Protein AF-A0A970QN86-F1 (afdb_monomer_lite)

Radius of gyration: 14.78 Å; chains: 1; bounding bo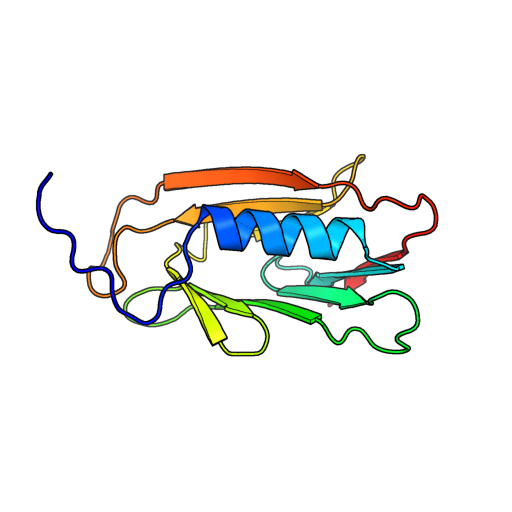x: 35×28×45 Å

Sequence (125 aa):
FDSQIESSNRTNLNDTIFYLTREIQSAEGVIISSNGKKMKIKQRGSEDYSLSYTITENYPVDYLAFKDKRLIDIDCDGSGFSFSSKGIVVTLQIVKNNIQLNQSPQEISFEVAPRSDSVVLEIYD

Structure (mmCIF, N/CA/C/O backbone):
data_AF-A0A970QN86-F1
#
_entry.id   AF-A0A970QN86-F1
#
loop_
_atom_site.group_PDB
_atom_site.id
_atom_site.type_symbol
_atom_site.label_atom_id
_atom_site.label_alt_id
_atom_site.label_comp_id
_atom_site.label_asym_id
_atom_site.label_entity_id
_atom_site.label_seq_id
_atom_site.pdbx_PDB_ins_code
_atom_site.Cartn_x
_atom_site.Cartn_y
_atom_site.Cartn_z
_atom_site.occupancy
_atom_site.B_iso_or_equiv
_atom_site.auth_seq_id
_atom_site.auth_comp_id
_atom_site.auth_asym_id
_atom_site.auth_atom_id
_atom_site.pdbx_PDB_model_num
ATOM 1 N N . PHE A 1 1 ? -3.312 18.001 25.506 1.00 36.78 1 PHE A N 1
ATOM 2 C CA . PHE A 1 1 ? -2.300 16.934 25.567 1.00 36.78 1 PHE A CA 1
ATOM 3 C C . PHE A 1 1 ? -2.812 15.887 26.537 1.00 36.78 1 PHE A C 1
ATOM 5 O O . PHE A 1 1 ? -2.457 15.938 27.701 1.00 36.78 1 PHE A O 1
ATOM 12 N N . ASP A 1 2 ? -3.695 15.001 26.073 1.00 30.55 2 ASP A N 1
ATOM 13 C CA . ASP A 1 2 ? -4.135 13.846 26.858 1.00 30.55 2 ASP A CA 1
ATOM 14 C C . ASP A 1 2 ? -3.680 12.581 26.139 1.00 30.55 2 ASP A C 1
ATOM 16 O O . ASP A 1 2 ? -4.268 12.151 25.146 1.00 30.55 2 ASP A O 1
ATOM 20 N N . SER A 1 3 ? -2.556 12.065 26.635 1.00 31.20 3 SER A N 1
ATOM 21 C CA . SER A 1 3 ? -2.399 10.665 27.023 1.00 31.20 3 SER A CA 1
ATOM 22 C C . SER A 1 3 ? -3.028 9.650 26.070 1.00 31.20 3 SER A C 1
ATOM 24 O O . SER A 1 3 ? -3.938 8.909 26.438 1.00 31.20 3 SER A O 1
ATOM 26 N N . GLN A 1 4 ? -2.535 9.598 24.835 1.00 37.72 4 GLN A N 1
ATOM 27 C CA . GLN A 1 4 ? -2.751 8.440 23.978 1.00 37.72 4 GLN A CA 1
ATOM 28 C C . GLN A 1 4 ? -1.555 7.520 24.148 1.00 37.72 4 GLN A C 1
ATOM 30 O O . GLN A 1 4 ? -0.426 7.877 23.830 1.00 37.72 4 GLN A O 1
ATOM 35 N N . ILE A 1 5 ? -1.835 6.353 24.718 1.00 41.31 5 ILE A N 1
ATOM 36 C CA . ILE A 1 5 ? -0.971 5.183 24.703 1.00 41.31 5 ILE A CA 1
ATOM 37 C C . ILE A 1 5 ? -0.631 4.928 23.229 1.00 41.31 5 ILE A C 1
ATOM 39 O O . ILE A 1 5 ? -1.434 4.350 22.499 1.00 41.31 5 ILE A O 1
ATOM 43 N N . GLU A 1 6 ? 0.519 5.422 22.769 1.00 42.12 6 GLU A N 1
ATOM 44 C CA . GLU A 1 6 ? 1.095 4.999 21.500 1.00 42.12 6 GLU A CA 1
ATOM 45 C C . GLU A 1 6 ? 1.413 3.516 21.667 1.00 42.12 6 GLU A C 1
ATOM 47 O O . GLU A 1 6 ? 2.337 3.133 22.385 1.00 42.12 6 GLU A O 1
ATOM 52 N N . SER A 1 7 ? 0.580 2.656 21.078 1.00 46.47 7 SER A N 1
ATOM 53 C CA . SER A 1 7 ? 0.881 1.234 21.000 1.00 46.47 7 SER A CA 1
ATOM 54 C C . SER A 1 7 ? 2.255 1.099 20.345 1.00 46.47 7 SER A C 1
ATOM 56 O O . SER A 1 7 ? 2.441 1.524 19.204 1.00 46.47 7 SER A O 1
ATOM 58 N N . SER A 1 8 ? 3.208 0.511 21.057 1.00 53.31 8 SER A N 1
ATOM 59 C CA . SER A 1 8 ? 4.641 0.466 20.739 1.00 53.31 8 SER A CA 1
ATOM 60 C C . SER A 1 8 ? 5.027 -0.281 19.448 1.00 53.31 8 SER A C 1
ATOM 62 O O . SER A 1 8 ? 6.209 -0.482 19.192 1.00 53.31 8 SER A O 1
ATOM 64 N N . ASN A 1 9 ? 4.055 -0.662 18.614 1.00 57.62 9 ASN A N 1
ATOM 65 C CA . ASN A 1 9 ? 4.240 -1.384 17.351 1.00 57.62 9 ASN A CA 1
ATOM 66 C C . ASN A 1 9 ? 3.746 -0.595 16.124 1.00 57.62 9 ASN A C 1
ATOM 68 O O . ASN A 1 9 ? 3.512 -1.188 15.073 1.00 57.62 9 ASN A O 1
ATOM 72 N N . ARG A 1 10 ? 3.543 0.720 16.259 1.00 67.31 10 ARG A N 1
ATOM 73 C CA . ARG A 1 10 ? 3.019 1.586 15.199 1.00 67.31 10 ARG A CA 1
ATOM 74 C C . ARG A 1 10 ? 4.116 2.517 14.691 1.00 67.31 10 ARG A C 1
ATOM 76 O O . ARG A 1 10 ? 4.759 3.207 15.479 1.00 67.31 10 ARG A O 1
ATOM 83 N N . THR A 1 11 ? 4.337 2.551 13.381 1.00 73.88 11 THR A N 1
ATOM 84 C CA . THR A 1 11 ? 5.178 3.584 12.769 1.00 73.88 11 THR A CA 1
ATOM 85 C C . THR A 1 11 ? 4.436 4.911 12.751 1.00 73.88 11 THR A C 1
ATOM 87 O O . THR A 1 11 ? 3.208 4.964 12.633 1.00 73.88 11 THR A O 1
ATOM 90 N N . ASN A 1 12 ? 5.183 6.010 12.844 1.00 85.62 12 ASN A N 1
ATOM 91 C CA . ASN A 1 12 ? 4.606 7.332 12.670 1.00 85.62 12 ASN A CA 1
ATOM 92 C C . ASN A 1 12 ? 3.970 7.434 11.270 1.00 85.62 12 ASN A C 1
ATOM 94 O O . ASN A 1 12 ? 4.499 6.912 10.282 1.00 85.62 12 ASN A O 1
ATOM 98 N N . LEU A 1 13 ? 2.823 8.104 11.180 1.00 87.25 13 LEU A N 1
ATOM 99 C CA . LEU A 1 13 ? 2.133 8.340 9.916 1.00 87.25 13 LEU A CA 1
ATOM 100 C C . LEU A 1 13 ? 3.032 9.060 8.900 1.00 87.25 13 LEU A C 1
ATOM 102 O O . LEU A 1 13 ? 3.110 8.640 7.749 1.00 87.25 13 LEU A O 1
ATOM 106 N N . ASN A 1 14 ? 3.739 10.108 9.324 1.00 88.94 14 ASN A N 1
ATOM 107 C CA . ASN A 1 14 ? 4.604 10.886 8.438 1.00 88.94 14 ASN A CA 1
ATOM 108 C C . ASN A 1 14 ? 5.747 10.031 7.885 1.00 88.94 14 ASN A C 1
ATOM 110 O O . ASN A 1 14 ? 6.047 10.112 6.697 1.00 88.94 14 ASN A O 1
ATOM 114 N N . ASP A 1 15 ? 6.324 9.161 8.715 1.00 88.50 15 ASP A N 1
ATOM 115 C CA . ASP A 1 15 ? 7.353 8.216 8.277 1.00 88.50 15 ASP A CA 1
ATOM 116 C C . ASP A 1 15 ? 6.777 7.209 7.280 1.00 88.50 15 ASP A C 1
ATOM 118 O O . ASP A 1 15 ? 7.390 6.920 6.255 1.00 88.50 15 ASP A O 1
ATOM 122 N N . THR A 1 16 ? 5.568 6.710 7.541 1.00 90.50 16 THR A N 1
ATOM 123 C CA . THR A 1 16 ? 4.870 5.771 6.652 1.00 90.50 16 THR A CA 1
ATOM 124 C C . THR A 1 16 ? 4.632 6.394 5.274 1.00 90.50 16 THR A C 1
ATOM 126 O O . THR A 1 16 ? 4.973 5.786 4.258 1.00 90.50 16 THR A O 1
ATOM 129 N N . ILE A 1 17 ? 4.127 7.633 5.229 1.00 93.56 17 ILE A N 1
ATOM 130 C CA . ILE A 1 17 ? 3.934 8.400 3.988 1.00 93.56 17 ILE A CA 1
ATOM 131 C C . ILE A 1 17 ? 5.278 8.649 3.297 1.00 93.56 17 ILE A C 1
ATOM 133 O O . ILE A 1 17 ? 5.388 8.456 2.085 1.00 93.56 17 ILE A O 1
ATOM 137 N N . PHE A 1 18 ? 6.308 9.046 4.049 1.00 92.19 18 PHE A N 1
ATOM 138 C CA . PHE A 1 18 ? 7.644 9.298 3.513 1.00 92.19 18 PHE A CA 1
ATOM 139 C C . PHE A 1 18 ? 8.235 8.051 2.847 1.00 92.19 18 PHE A C 1
ATOM 141 O O . PHE A 1 18 ? 8.709 8.134 1.712 1.00 92.19 18 PHE A O 1
ATOM 148 N N . TYR A 1 19 ? 8.180 6.892 3.509 1.00 91.88 19 TYR A N 1
ATOM 149 C CA . TYR A 1 19 ? 8.713 5.645 2.960 1.00 91.88 19 TYR A CA 1
ATOM 150 C C . TYR A 1 19 ? 7.929 5.174 1.736 1.00 91.88 19 TYR A C 1
ATOM 152 O O . TYR A 1 19 ? 8.561 4.905 0.714 1.00 91.88 19 TYR A O 1
ATOM 160 N N . LEU A 1 20 ? 6.590 5.178 1.788 1.00 93.88 20 LEU A N 1
ATOM 161 C CA . LEU A 1 20 ? 5.742 4.874 0.627 1.00 93.88 20 LEU A CA 1
ATOM 162 C C . LEU A 1 20 ? 6.094 5.771 -0.562 1.00 93.88 20 LEU A C 1
ATOM 164 O O . LEU A 1 20 ? 6.368 5.287 -1.658 1.00 93.88 20 LEU A O 1
ATOM 168 N N . THR A 1 21 ? 6.162 7.082 -0.325 1.00 94.75 21 THR A N 1
ATOM 169 C CA . THR A 1 21 ? 6.496 8.068 -1.357 1.00 94.75 21 THR A CA 1
ATOM 170 C C . THR A 1 21 ? 7.871 7.794 -1.956 1.00 94.75 21 THR A C 1
ATOM 172 O O . THR A 1 21 ? 8.019 7.741 -3.175 1.00 94.75 21 THR A O 1
ATOM 175 N N . ARG A 1 22 ? 8.888 7.587 -1.112 1.00 93.88 22 ARG A N 1
ATOM 176 C CA . ARG A 1 22 ? 10.267 7.330 -1.544 1.00 93.88 22 ARG A CA 1
ATOM 177 C C . ARG A 1 22 ? 10.375 6.054 -2.376 1.00 93.88 22 ARG A C 1
ATOM 179 O O . ARG A 1 22 ? 11.103 6.040 -3.370 1.00 93.88 22 ARG A O 1
ATOM 186 N N . GLU A 1 23 ? 9.699 4.991 -1.957 1.00 93.88 23 GLU A N 1
ATOM 187 C CA . GLU A 1 23 ? 9.743 3.688 -2.619 1.00 93.88 23 GLU A CA 1
ATOM 188 C C . GLU A 1 23 ? 9.033 3.720 -3.968 1.00 93.88 23 GLU A C 1
ATOM 190 O O . GLU A 1 23 ? 9.630 3.298 -4.956 1.00 93.88 23 GLU A O 1
ATOM 195 N N . ILE A 1 24 ? 7.842 4.322 -4.046 1.00 93.62 24 ILE A N 1
ATOM 196 C CA . ILE A 1 24 ? 7.130 4.530 -5.316 1.00 93.62 24 ILE A CA 1
ATOM 197 C C . ILE A 1 24 ? 7.961 5.400 -6.267 1.00 93.62 24 ILE A C 1
ATOM 199 O O . ILE A 1 24 ? 8.151 5.054 -7.430 1.00 93.62 24 ILE A O 1
ATOM 203 N N . GLN A 1 25 ? 8.522 6.507 -5.775 1.00 93.56 25 GLN A N 1
ATOM 204 C CA . GLN A 1 25 ? 9.355 7.397 -6.588 1.00 93.56 25 GLN A CA 1
ATOM 205 C C . GLN A 1 25 ? 10.603 6.711 -7.153 1.00 93.56 25 GLN A C 1
ATOM 207 O O . GLN A 1 25 ? 11.095 7.116 -8.205 1.00 93.56 25 GLN A O 1
ATOM 212 N N . SER A 1 26 ? 11.128 5.705 -6.453 1.00 90.81 26 SER A N 1
ATOM 213 C CA . SER A 1 26 ? 12.344 4.976 -6.832 1.00 90.81 26 SER A CA 1
ATOM 214 C C . SER A 1 26 ? 12.054 3.647 -7.538 1.00 90.81 26 SER A C 1
ATOM 216 O O . SER A 1 26 ? 12.989 2.883 -7.792 1.00 90.81 26 SER A O 1
ATOM 218 N N . ALA A 1 27 ? 10.782 3.351 -7.811 1.00 91.56 27 ALA A N 1
ATOM 219 C CA . ALA A 1 27 ? 10.355 2.108 -8.428 1.00 91.56 27 ALA A CA 1
ATOM 220 C C . ALA A 1 27 ? 10.832 2.004 -9.883 1.00 91.56 27 ALA A C 1
ATOM 222 O O . ALA A 1 27 ? 10.900 3.001 -10.598 1.00 91.56 27 ALA A O 1
ATOM 223 N N . GLU A 1 28 ? 11.119 0.781 -10.321 1.00 92.06 28 GLU A N 1
ATOM 224 C CA . GLU A 1 28 ? 11.188 0.404 -11.743 1.00 92.06 28 GLU A CA 1
ATOM 225 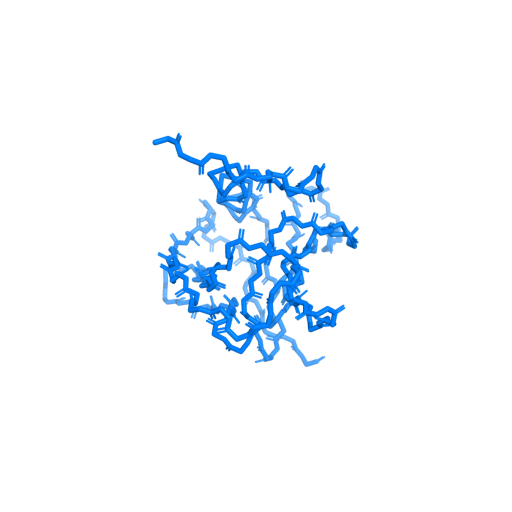C C . GLU A 1 28 ? 9.904 -0.282 -12.214 1.00 92.06 28 GLU A C 1
ATOM 227 O O . GLU A 1 28 ? 9.588 -0.271 -13.401 1.00 92.06 28 GLU A O 1
ATOM 232 N N . GLY A 1 29 ? 9.134 -0.838 -11.281 1.00 92.94 29 GLY A N 1
ATOM 233 C CA . GLY A 1 29 ? 7.812 -1.383 -11.544 1.00 92.94 29 GLY A CA 1
ATOM 234 C C . GLY A 1 29 ? 6.951 -1.354 -10.291 1.00 92.94 29 GLY A C 1
ATOM 235 O O . GLY A 1 29 ? 7.461 -1.513 -9.176 1.00 92.94 29 GLY A O 1
ATOM 236 N N . VAL A 1 30 ? 5.649 -1.168 -10.465 1.00 94.62 30 VAL A N 1
ATOM 237 C CA . VAL A 1 30 ? 4.653 -1.259 -9.398 1.00 94.62 30 VAL A CA 1
ATOM 238 C C . VAL A 1 30 ? 3.489 -2.109 -9.874 1.00 94.62 30 VAL A C 1
ATOM 240 O O . VAL A 1 30 ? 2.925 -1.882 -10.940 1.00 94.62 30 VAL A O 1
ATOM 243 N N . ILE A 1 31 ? 3.118 -3.070 -9.039 1.00 95.62 31 ILE A N 1
ATOM 244 C CA . ILE A 1 31 ? 1.979 -3.943 -9.267 1.00 95.62 31 ILE A CA 1
ATOM 245 C C . ILE A 1 31 ? 0.974 -3.734 -8.135 1.00 95.62 31 ILE A C 1
ATOM 247 O O . ILE A 1 31 ? 1.348 -3.812 -6.962 1.00 95.62 31 ILE A O 1
ATOM 251 N N . ILE A 1 32 ? -0.298 -3.521 -8.468 1.00 97.00 32 ILE A N 1
ATOM 252 C CA . ILE A 1 32 ? -1.399 -3.420 -7.498 1.00 97.00 32 ILE A CA 1
ATOM 253 C C . ILE A 1 32 ? -2.375 -4.578 -7.733 1.00 97.00 32 ILE A C 1
ATOM 255 O O . ILE A 1 32 ? -2.696 -4.902 -8.873 1.00 97.00 32 ILE A O 1
ATOM 259 N N . SER A 1 33 ? -2.825 -5.244 -6.669 1.00 97.06 33 SER A N 1
ATOM 260 C CA . SER A 1 33 ? -3.848 -6.291 -6.784 1.00 97.06 33 SER A CA 1
ATOM 261 C C . SER A 1 33 ? -5.173 -5.703 -7.256 1.00 97.06 33 SER A C 1
ATOM 263 O O . SER A 1 33 ? -5.496 -4.563 -6.932 1.00 97.06 33 SER A O 1
ATOM 265 N N . SER A 1 34 ? -5.978 -6.483 -7.970 1.00 95.25 34 SER A N 1
ATOM 266 C CA . SER A 1 34 ? -7.281 -6.043 -8.496 1.00 95.25 34 SER A CA 1
ATOM 267 C C . SER A 1 34 ? -8.223 -5.451 -7.435 1.00 95.25 34 SER A C 1
ATOM 269 O O . SER A 1 34 ? -8.947 -4.497 -7.710 1.00 95.25 34 SER A O 1
ATOM 271 N N . ASN A 1 35 ? -8.170 -5.947 -6.195 1.00 95.19 35 ASN A N 1
ATOM 272 C CA . ASN A 1 35 ? -8.936 -5.415 -5.061 1.00 95.19 35 ASN A CA 1
ATOM 273 C C . ASN A 1 35 ? -8.318 -4.168 -4.389 1.00 95.19 35 ASN A C 1
ATOM 275 O O . ASN A 1 35 ? -8.849 -3.682 -3.391 1.00 95.19 35 ASN A O 1
ATOM 279 N N . GLY A 1 36 ? -7.169 -3.687 -4.867 1.00 96.81 36 GLY A N 1
ATOM 280 C CA . GLY A 1 36 ? -6.462 -2.526 -4.327 1.00 96.81 36 GLY A CA 1
ATOM 281 C C . GLY A 1 36 ? -5.852 -2.726 -2.937 1.00 96.81 36 GLY A C 1
ATOM 282 O O . GLY A 1 36 ? -5.365 -1.763 -2.351 1.00 96.81 36 GLY A O 1
ATOM 283 N N . LYS A 1 37 ? -5.861 -3.941 -2.371 1.00 97.38 37 LYS A N 1
ATOM 284 C CA . LYS A 1 37 ? -5.385 -4.196 -0.997 1.00 97.38 37 LYS A CA 1
ATOM 285 C C . LYS A 1 37 ? -3.907 -4.551 -0.911 1.00 97.38 37 LYS A C 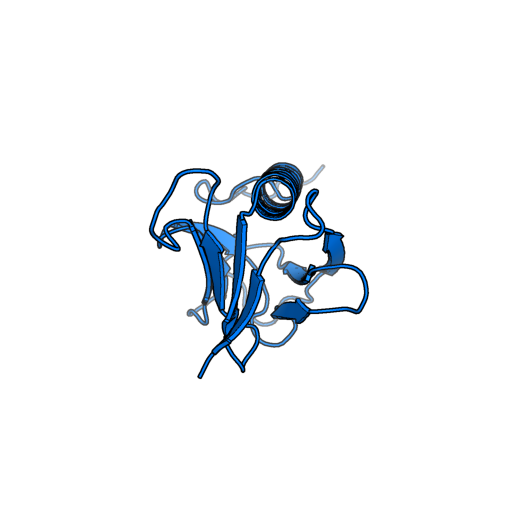1
ATOM 287 O O . LYS A 1 37 ? -3.337 -4.522 0.175 1.00 97.38 37 LYS A O 1
ATOM 292 N N . LYS A 1 38 ? -3.248 -4.867 -2.024 1.00 97.38 38 LYS A N 1
ATOM 293 C CA . LYS A 1 38 ? -1.827 -5.219 -2.041 1.00 97.38 38 LYS A CA 1
ATOM 294 C C . LYS A 1 38 ? -1.096 -4.463 -3.133 1.00 97.38 38 LYS A C 1
ATOM 296 O O . LYS A 1 38 ? -1.497 -4.499 -4.288 1.00 97.38 38 LYS A O 1
ATOM 301 N N . MET A 1 39 ? 0.020 -3.848 -2.770 1.00 97.06 39 MET A N 1
ATOM 302 C CA . MET A 1 39 ? 0.930 -3.191 -3.699 1.00 97.06 39 MET A CA 1
ATOM 303 C C . MET A 1 39 ? 2.315 -3.810 -3.561 1.00 97.06 39 MET A C 1
ATOM 305 O O . MET A 1 39 ? 2.854 -3.910 -2.457 1.00 97.06 39 MET A O 1
ATOM 309 N N . LYS A 1 40 ? 2.910 -4.212 -4.681 1.00 96.50 40 LYS A N 1
ATOM 310 C CA . LYS A 1 40 ? 4.297 -4.662 -4.738 1.00 96.50 40 LYS A CA 1
ATOM 311 C C . LYS A 1 40 ? 5.126 -3.704 -5.575 1.00 96.50 40 LYS A C 1
ATOM 313 O O . LYS A 1 40 ? 4.677 -3.246 -6.620 1.00 96.50 40 LYS A O 1
ATOM 318 N N . ILE A 1 41 ? 6.348 -3.439 -5.133 1.00 94.19 41 ILE A N 1
ATOM 319 C CA . ILE A 1 41 ? 7.266 -2.510 -5.791 1.00 94.19 41 ILE A CA 1
ATOM 320 C C . ILE A 1 41 ? 8.556 -3.250 -6.142 1.00 94.19 41 ILE A C 1
ATOM 322 O O . ILE A 1 41 ? 9.164 -3.923 -5.302 1.00 94.19 41 ILE A O 1
ATOM 326 N N . LYS A 1 42 ? 8.975 -3.102 -7.397 1.00 94.19 42 LYS A N 1
ATOM 327 C CA . LYS A 1 42 ? 10.275 -3.525 -7.908 1.00 94.19 42 LYS A CA 1
ATOM 328 C C . LYS A 1 42 ? 11.248 -2.358 -7.804 1.00 94.19 42 LYS A C 1
ATOM 330 O O . LYS A 1 42 ? 11.008 -1.285 -8.357 1.00 94.19 42 LYS A O 1
ATOM 335 N N . GLN A 1 43 ? 12.335 -2.562 -7.067 1.00 87.69 43 GLN A N 1
ATOM 336 C CA . GLN A 1 43 ? 13.376 -1.550 -6.888 1.00 87.69 43 GLN A CA 1
ATOM 337 C C . GLN A 1 43 ? 14.362 -1.556 -8.051 1.00 87.69 43 GLN A C 1
ATOM 339 O O . GLN A 1 43 ? 14.591 -2.597 -8.666 1.00 87.69 43 GLN A O 1
ATOM 344 N N . ARG A 1 44 ? 15.013 -0.409 -8.273 1.00 81.12 44 ARG A N 1
ATOM 345 C CA . ARG A 1 44 ? 16.084 -0.286 -9.260 1.00 81.12 44 ARG A CA 1
ATOM 346 C C . ARG A 1 44 ? 17.185 -1.320 -9.069 1.00 81.12 44 ARG A C 1
ATOM 348 O O . ARG A 1 44 ? 17.780 -1.396 -7.995 1.00 81.12 44 ARG A O 1
ATOM 355 N N . GLY A 1 45 ? 17.469 -2.071 -10.132 1.00 81.81 45 GLY A N 1
ATOM 356 C CA . GLY A 1 45 ? 18.501 -3.110 -10.136 1.00 81.81 45 GLY A CA 1
ATOM 357 C C . GLY A 1 45 ? 18.120 -4.387 -9.383 1.00 81.81 45 GLY A C 1
ATOM 358 O O . GLY A 1 45 ? 18.976 -5.243 -9.181 1.00 81.81 45 GLY A O 1
ATOM 359 N N . SER A 1 46 ? 16.861 -4.527 -8.960 1.00 83.75 46 SER A N 1
ATOM 360 C CA . SER A 1 46 ? 16.316 -5.793 -8.467 1.00 83.75 46 SER A CA 1
ATOM 361 C C . SER A 1 46 ? 15.644 -6.534 -9.616 1.00 83.75 46 SER A C 1
ATOM 363 O O . SER A 1 46 ? 15.044 -5.908 -10.485 1.00 83.75 46 SER A O 1
ATOM 365 N N . GLU A 1 47 ? 15.707 -7.863 -9.629 1.00 83.31 47 GLU A N 1
ATOM 366 C CA . GLU A 1 47 ? 14.939 -8.666 -10.589 1.00 83.31 47 GLU A CA 1
ATOM 367 C C . GLU A 1 47 ? 13.480 -8.845 -10.131 1.00 83.31 47 GLU A C 1
ATOM 369 O O . GLU A 1 47 ? 12.577 -8.911 -10.971 1.00 83.31 47 GLU A O 1
ATOM 374 N N . ASP A 1 48 ? 13.240 -8.752 -8.817 1.00 89.88 48 ASP A N 1
ATOM 375 C CA . ASP A 1 48 ? 11.991 -9.132 -8.162 1.00 89.88 48 ASP A CA 1
ATOM 376 C C . ASP A 1 48 ? 11.197 -7.952 -7.579 1.00 89.88 48 ASP A C 1
ATOM 378 O O . ASP A 1 48 ? 11.728 -6.925 -7.144 1.00 89.88 48 ASP A O 1
ATOM 382 N N . TYR A 1 49 ? 9.886 -8.163 -7.456 1.00 90.69 49 TYR A N 1
ATOM 383 C CA . TYR A 1 49 ? 8.960 -7.309 -6.706 1.00 90.69 49 TYR A CA 1
ATOM 384 C C . TYR A 1 49 ? 9.084 -7.550 -5.194 1.00 90.69 49 TYR A C 1
ATOM 386 O O . TYR A 1 49 ? 8.190 -8.096 -4.542 1.00 90.69 49 TYR A O 1
ATOM 394 N N . SER A 1 50 ? 10.246 -7.193 -4.649 1.00 86.69 50 SER A N 1
ATOM 395 C CA . SER A 1 50 ? 10.660 -7.566 -3.295 1.00 86.69 50 SER A CA 1
ATOM 396 C C . SER A 1 50 ? 10.063 -6.700 -2.184 1.00 86.69 50 SER A C 1
ATOM 398 O O . SER A 1 50 ? 10.086 -7.119 -1.026 1.00 86.69 50 SER A O 1
ATOM 400 N N . LEU A 1 51 ? 9.547 -5.505 -2.488 1.00 92.81 51 LEU A N 1
ATOM 401 C CA . LEU A 1 51 ? 8.837 -4.647 -1.535 1.00 92.81 51 LEU A CA 1
ATOM 402 C C . LEU A 1 51 ? 7.336 -4.919 -1.640 1.00 92.81 51 LEU A C 1
ATOM 404 O O . LEU A 1 51 ? 6.796 -4.928 -2.742 1.00 92.81 51 LEU A O 1
ATOM 408 N N . SER A 1 52 ? 6.660 -5.137 -0.512 1.00 94.88 52 SER A N 1
ATOM 409 C CA . SER A 1 52 ? 5.231 -5.463 -0.494 1.00 94.88 52 SER A CA 1
ATOM 410 C C . SER A 1 52 ? 4.535 -4.739 0.644 1.00 94.88 52 SER A C 1
ATOM 412 O O . SER A 1 52 ? 4.875 -4.957 1.809 1.00 94.88 52 SER A O 1
ATOM 414 N N . TYR A 1 53 ? 3.529 -3.953 0.282 1.00 96.44 53 TYR A N 1
ATOM 415 C CA . TYR A 1 53 ? 2.563 -3.344 1.181 1.00 96.44 53 TYR A CA 1
ATOM 416 C C . TYR A 1 53 ? 1.228 -4.072 1.073 1.00 96.44 53 TYR A C 1
ATOM 418 O O . TYR A 1 53 ? 0.771 -4.366 -0.033 1.00 96.44 53 TYR A O 1
ATOM 426 N N . THR A 1 54 ? 0.603 -4.351 2.212 1.00 97.50 54 THR A N 1
ATOM 427 C CA . THR A 1 54 ? -0.671 -5.078 2.270 1.00 97.50 54 THR A CA 1
ATOM 428 C C . THR A 1 54 ? -1.597 -4.412 3.274 1.00 97.50 54 THR A C 1
ATOM 430 O O . THR A 1 54 ? -1.194 -4.160 4.404 1.00 97.50 54 THR A O 1
ATOM 433 N N . ILE A 1 55 ? -2.826 -4.135 2.865 1.00 97.38 55 ILE A N 1
ATOM 434 C CA . ILE A 1 55 ? -3.940 -3.770 3.734 1.00 97.38 55 ILE A CA 1
ATOM 435 C C . ILE A 1 55 ? -4.591 -5.083 4.164 1.00 97.38 55 ILE A C 1
ATOM 437 O O . ILE A 1 55 ? -5.066 -5.846 3.323 1.00 97.38 55 ILE A O 1
ATOM 441 N N . THR A 1 56 ? -4.540 -5.365 5.460 1.00 95.88 56 THR A N 1
ATOM 442 C CA . THR A 1 56 ? -4.909 -6.658 6.031 1.00 95.88 56 THR A CA 1
ATOM 443 C C . THR A 1 56 ? -6.081 -6.493 6.983 1.00 95.88 56 THR A C 1
ATOM 445 O O . THR A 1 56 ? -5.968 -5.772 7.977 1.00 95.88 56 THR A O 1
ATOM 448 N N . GLU A 1 57 ? -7.161 -7.222 6.707 1.00 94.75 57 GLU A N 1
ATOM 449 C CA . GLU A 1 57 ? -8.267 -7.406 7.645 1.00 94.75 57 GLU A CA 1
ATOM 450 C C . GLU A 1 57 ? -7.794 -8.185 8.872 1.00 94.75 57 GLU A C 1
ATOM 452 O O . GLU A 1 57 ? -7.149 -9.234 8.758 1.00 94.75 57 GLU A O 1
ATOM 457 N N . ASN A 1 58 ? -8.081 -7.671 10.062 1.00 93.00 58 ASN A N 1
ATOM 458 C CA . ASN A 1 58 ? -7.646 -8.284 11.304 1.00 93.00 58 ASN A CA 1
ATOM 459 C C . ASN A 1 58 ? -8.530 -7.879 12.481 1.00 93.00 58 ASN A C 1
ATOM 461 O O . ASN A 1 58 ? -8.805 -6.707 12.702 1.00 93.00 58 ASN A O 1
ATOM 465 N N . TYR A 1 59 ? -8.849 -8.840 13.346 1.00 87.25 59 TYR A N 1
ATOM 466 C CA . TYR A 1 59 ? -9.551 -8.552 14.591 1.00 87.25 59 TYR A CA 1
ATOM 467 C C . TYR A 1 59 ? -8.567 -8.161 15.718 1.00 87.25 59 TYR A C 1
ATOM 469 O O . TYR A 1 59 ? -7.550 -8.837 15.901 1.00 87.25 59 TYR A O 1
ATOM 477 N N . PRO A 1 60 ? -8.831 -7.105 16.510 1.00 88.62 60 PRO A N 1
ATOM 478 C CA 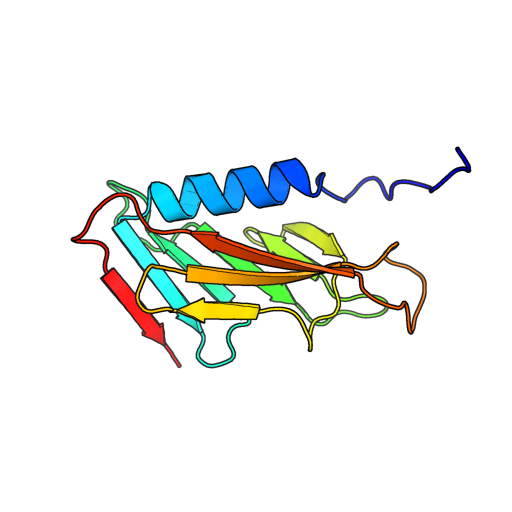. PRO A 1 60 ? -10.012 -6.237 16.456 1.00 88.62 60 PRO A CA 1
ATOM 479 C C . PRO A 1 60 ? -9.900 -5.073 15.458 1.00 88.62 60 PRO A C 1
ATOM 481 O O . PRO A 1 60 ? -10.903 -4.424 15.192 1.00 88.62 60 PRO A O 1
ATOM 484 N N . VAL A 1 61 ? -8.698 -4.773 14.955 1.00 90.56 61 VAL A N 1
ATOM 485 C CA . VAL A 1 61 ? -8.445 -3.626 14.073 1.00 90.56 61 VAL A CA 1
ATOM 486 C C . VAL A 1 61 ? -7.515 -4.010 12.923 1.00 90.56 61 VAL A C 1
ATOM 488 O O . VAL A 1 61 ? -6.429 -4.570 13.167 1.00 90.56 61 VAL A O 1
ATOM 491 N N . ASP A 1 62 ? -7.924 -3.638 11.711 1.00 94.62 62 ASP A N 1
ATOM 492 C CA . ASP A 1 62 ? -7.193 -3.827 10.458 1.00 94.62 62 ASP A CA 1
ATOM 493 C C . ASP A 1 62 ? -5.915 -2.987 10.420 1.00 94.62 62 ASP A C 1
ATOM 495 O O . ASP A 1 62 ? -5.669 -2.102 11.252 1.00 94.62 62 ASP A O 1
ATOM 499 N N . TYR A 1 63 ? -5.030 -3.289 9.477 1.00 94.25 63 TYR A N 1
ATOM 500 C CA . TYR A 1 63 ? -3.762 -2.579 9.397 1.00 94.25 63 TYR A CA 1
ATOM 501 C C . TYR A 1 63 ? -3.138 -2.576 8.010 1.00 94.25 63 TYR A C 1
ATOM 503 O O . TYR A 1 63 ? -3.319 -3.486 7.207 1.00 94.25 63 TYR A O 1
ATOM 511 N N . LEU A 1 64 ? -2.310 -1.561 7.775 1.00 95.88 64 LEU A N 1
ATOM 512 C CA . LEU A 1 64 ? -1.314 -1.571 6.718 1.00 95.88 64 LEU A CA 1
ATOM 513 C C . LEU A 1 64 ? -0.069 -2.306 7.220 1.00 95.88 64 LEU A C 1
ATOM 515 O O . LEU A 1 64 ? 0.447 -2.015 8.303 1.00 95.88 64 LEU A O 1
ATOM 519 N N . ALA A 1 65 ? 0.441 -3.223 6.412 1.00 94.75 65 ALA A N 1
ATOM 520 C CA . ALA A 1 65 ? 1.649 -3.989 6.657 1.00 94.75 65 ALA A CA 1
ATOM 521 C C . ALA A 1 65 ? 2.699 -3.733 5.579 1.00 94.75 65 ALA A C 1
ATOM 523 O O . ALA A 1 65 ? 2.358 -3.521 4.416 1.00 94.75 65 ALA A O 1
ATOM 524 N N . PHE A 1 66 ? 3.970 -3.854 5.947 1.00 92.81 66 PHE A N 1
ATOM 525 C CA . PHE A 1 66 ? 5.087 -3.968 5.014 1.00 92.81 66 PHE A CA 1
ATOM 526 C C . PHE A 1 66 ? 5.871 -5.243 5.303 1.00 92.81 66 PHE A C 1
ATOM 528 O O . PHE A 1 66 ? 6.375 -5.408 6.415 1.00 92.81 66 PHE A O 1
ATOM 535 N N . LYS A 1 67 ? 5.982 -6.139 4.311 1.00 86.62 67 LYS A N 1
ATOM 536 C CA . LYS A 1 67 ? 6.656 -7.450 4.454 1.00 86.62 67 LYS A CA 1
ATOM 537 C C . LYS A 1 67 ? 6.278 -8.155 5.769 1.00 86.62 67 LYS A C 1
ATOM 539 O O . LYS A 1 67 ? 7.146 -8.499 6.567 1.00 86.62 67 LYS A O 1
ATOM 544 N N . ASP A 1 68 ? 4.976 -8.251 6.027 1.00 82.50 68 ASP A N 1
ATOM 545 C CA . ASP A 1 68 ? 4.365 -8.889 7.208 1.00 82.50 68 ASP A CA 1
ATOM 546 C C . ASP A 1 68 ? 4.495 -8.130 8.541 1.00 82.50 68 ASP A C 1
ATOM 548 O O . ASP A 1 68 ? 3.960 -8.565 9.560 1.00 82.50 68 ASP A O 1
ATOM 552 N N . LYS A 1 69 ? 5.141 -6.959 8.562 1.00 87.94 69 LYS A N 1
ATOM 553 C CA . LYS A 1 69 ? 5.188 -6.097 9.749 1.00 87.94 69 LYS A CA 1
ATOM 554 C C . LYS A 1 69 ? 4.078 -5.060 9.708 1.00 87.94 69 LYS A C 1
ATOM 556 O O . LYS A 1 69 ? 4.018 -4.263 8.775 1.00 87.94 69 LYS A O 1
ATOM 561 N N . ARG A 1 70 ? 3.239 -5.042 10.747 1.00 90.69 70 ARG A N 1
ATOM 562 C CA . ARG A 1 70 ? 2.233 -3.994 10.976 1.00 90.69 70 ARG A CA 1
ATOM 563 C C . ARG A 1 70 ? 2.917 -2.625 11.048 1.00 90.69 70 ARG A C 1
ATOM 565 O O . ARG A 1 70 ? 3.895 -2.469 11.772 1.00 90.69 70 ARG A O 1
ATOM 572 N N . LEU A 1 71 ? 2.407 -1.665 10.281 1.00 90.50 71 LEU A N 1
ATOM 573 C CA . LEU A 1 71 ? 2.879 -0.281 10.246 1.00 90.50 71 LEU A CA 1
ATOM 574 C C . LEU A 1 71 ? 1.894 0.640 10.957 1.00 90.50 71 LEU A C 1
ATOM 576 O O . LEU A 1 71 ? 2.236 1.284 11.943 1.00 90.50 71 LEU A O 1
ATOM 580 N N . ILE A 1 72 ? 0.657 0.688 10.465 1.00 92.44 72 ILE A N 1
ATOM 581 C CA . ILE A 1 72 ? -0.361 1.616 10.949 1.00 92.44 72 ILE A CA 1
ATOM 582 C C . ILE A 1 72 ? -1.734 0.957 10.961 1.00 92.44 72 ILE A C 1
ATOM 584 O O . ILE A 1 72 ? -2.067 0.169 10.078 1.00 92.44 72 ILE A O 1
ATOM 588 N N . ASP A 1 73 ? -2.507 1.290 11.988 1.00 93.56 73 ASP A N 1
ATOM 589 C CA . ASP A 1 73 ? -3.881 0.836 12.162 1.00 93.56 73 ASP A CA 1
ATOM 590 C C . ASP A 1 73 ? -4.798 1.629 11.236 1.00 93.56 73 ASP A C 1
ATOM 592 O O . ASP A 1 73 ? -4.773 2.867 11.239 1.00 93.56 73 ASP A O 1
ATOM 596 N N . ILE A 1 74 ? -5.607 0.918 10.463 1.00 94.56 74 ILE A N 1
ATOM 597 C CA . ILE A 1 74 ? -6.512 1.502 9.473 1.00 94.56 74 ILE A CA 1
ATOM 598 C C . ILE A 1 74 ? -7.860 0.783 9.499 1.00 94.56 74 ILE A C 1
ATOM 600 O O . ILE A 1 74 ? -7.999 -0.253 10.138 1.00 94.56 74 ILE A O 1
ATOM 604 N N . ASP A 1 75 ? -8.835 1.352 8.810 1.00 95.06 75 ASP A N 1
ATOM 605 C CA . ASP A 1 75 ? -10.043 0.684 8.342 1.00 95.06 75 ASP A CA 1
ATOM 606 C C . ASP A 1 75 ? -9.750 0.055 6.972 1.00 95.06 75 ASP A C 1
ATOM 608 O O . ASP A 1 75 ? -9.273 0.752 6.063 1.00 95.06 75 ASP A O 1
ATOM 612 N N . CYS A 1 76 ? -9.948 -1.261 6.828 1.00 95.06 76 CYS A N 1
ATOM 613 C CA . CYS A 1 76 ? -9.639 -1.954 5.578 1.00 95.06 76 CYS A CA 1
ATOM 614 C C . CYS A 1 76 ? -10.514 -1.442 4.439 1.00 95.06 76 CYS A C 1
ATOM 616 O O . CYS A 1 76 ? -9.971 -1.107 3.386 1.00 95.06 76 CYS A O 1
ATOM 618 N N . ASP A 1 77 ? -11.829 -1.358 4.634 1.00 94.62 77 ASP A N 1
ATOM 619 C CA . ASP A 1 77 ? -12.808 -1.093 3.575 1.00 94.62 77 ASP A CA 1
ATOM 620 C C . ASP A 1 77 ? -12.539 0.232 2.863 1.00 94.62 77 ASP A C 1
ATOM 622 O O . ASP A 1 77 ? -12.497 0.274 1.630 1.00 94.62 77 ASP A O 1
ATOM 626 N N . GLY A 1 78 ? -12.263 1.287 3.627 1.00 95.12 78 GLY A N 1
ATOM 627 C CA . GLY A 1 78 ? -11.969 2.611 3.090 1.00 95.12 78 GLY A CA 1
ATOM 628 C C . GLY A 1 78 ? -10.521 2.844 2.651 1.00 95.12 78 GLY A C 1
ATOM 629 O O . GLY A 1 78 ? -10.220 3.897 2.088 1.00 95.12 78 GLY A O 1
ATOM 630 N N . SER A 1 79 ? -9.611 1.896 2.888 1.00 97.75 79 SER A N 1
ATOM 631 C CA . SER A 1 79 ? -8.201 2.017 2.496 1.00 97.75 79 SER A CA 1
ATOM 632 C C . SER A 1 79 ? -7.894 1.257 1.204 1.00 97.75 79 SER A C 1
ATOM 634 O O . SER A 1 79 ? -8.439 0.183 0.939 1.00 97.75 79 SER A O 1
ATOM 636 N N . GLY A 1 80 ? -6.960 1.760 0.400 1.00 98.12 80 GLY A N 1
ATOM 637 C CA . GLY A 1 80 ? -6.591 1.108 -0.852 1.00 98.12 80 GLY A CA 1
ATOM 638 C C . GLY A 1 80 ? -5.437 1.759 -1.602 1.00 98.12 80 GLY A C 1
ATOM 639 O O . GLY A 1 80 ? -5.038 2.896 -1.342 1.00 98.12 80 GLY A O 1
ATOM 640 N N . PHE A 1 81 ? -4.935 1.010 -2.576 1.00 97.88 81 PHE A N 1
ATOM 641 C CA . PHE A 1 81 ? -4.013 1.460 -3.608 1.00 97.88 81 PHE A CA 1
ATOM 642 C C . PHE A 1 81 ? -4.732 1.438 -4.955 1.00 97.88 81 PHE A C 1
ATOM 644 O O . PHE A 1 81 ? -5.452 0.489 -5.265 1.00 97.88 81 PHE A O 1
ATOM 651 N N . SER A 1 82 ? -4.518 2.460 -5.774 1.00 96.62 82 SER A N 1
ATOM 652 C CA . SER A 1 82 ? -5.044 2.500 -7.140 1.00 96.62 82 SER A CA 1
ATOM 653 C C . SER A 1 82 ? -4.101 3.245 -8.076 1.00 96.62 82 SER A C 1
ATOM 655 O O . SER A 1 82 ? -3.249 4.016 -7.634 1.00 96.62 82 SER A O 1
ATOM 657 N N . PHE A 1 83 ? -4.244 3.008 -9.377 1.00 93.81 83 PHE A N 1
ATOM 658 C CA . PHE A 1 83 ? -3.563 3.804 -10.392 1.00 93.81 83 PHE A CA 1
ATOM 659 C C . PHE A 1 83 ? -4.417 5.001 -10.799 1.00 93.81 83 PHE A C 1
ATOM 661 O O . PHE A 1 83 ? -5.638 4.905 -10.927 1.00 93.81 83 PHE A O 1
ATOM 668 N N . SER A 1 84 ? -3.753 6.119 -11.059 1.00 92.31 84 SER A N 1
ATOM 669 C CA . SER A 1 84 ? -4.316 7.295 -11.709 1.00 92.31 84 SER A CA 1
ATOM 670 C C . SER A 1 84 ? -3.594 7.561 -13.031 1.00 92.31 84 SER A C 1
ATOM 672 O O . SER A 1 84 ? -2.642 6.876 -13.402 1.00 92.31 84 SER A O 1
ATOM 674 N N . SER A 1 85 ? -4.003 8.618 -13.735 1.00 84.88 85 SER A N 1
ATOM 675 C CA . SER A 1 85 ? -3.286 9.092 -14.927 1.00 84.88 85 SER A CA 1
ATOM 676 C C . SER A 1 85 ? -1.881 9.638 -14.639 1.00 84.88 85 SER A C 1
ATOM 678 O O . SER A 1 85 ? -1.106 9.808 -15.576 1.00 84.88 85 SER A O 1
ATOM 680 N N . LYS A 1 86 ? -1.552 9.944 -13.376 1.00 83.94 86 LYS A N 1
ATOM 681 C CA . LYS A 1 86 ? -0.287 10.588 -12.988 1.00 83.94 86 LYS A CA 1
ATOM 682 C C . LYS A 1 86 ? 0.589 9.721 -12.086 1.00 83.94 86 LYS A C 1
ATOM 684 O O . LYS A 1 86 ? 1.727 10.101 -11.827 1.00 83.94 86 LYS A O 1
ATOM 689 N N . GLY A 1 87 ? 0.095 8.587 -11.596 1.00 90.75 87 GLY A N 1
ATOM 690 C CA . GLY A 1 87 ? 0.867 7.708 -10.727 1.00 90.75 87 GLY A CA 1
ATOM 691 C C . GLY A 1 87 ? -0.002 6.766 -9.909 1.00 90.75 87 GLY A C 1
ATOM 692 O O . GLY A 1 87 ? -0.960 6.180 -10.408 1.00 90.75 87 GLY A O 1
ATOM 693 N N . ILE A 1 88 ? 0.371 6.603 -8.644 1.00 95.62 88 ILE A N 1
ATOM 694 C CA . ILE A 1 88 ? -0.302 5.728 -7.688 1.00 95.62 88 ILE A CA 1
ATOM 695 C C . ILE A 1 88 ? -0.973 6.588 -6.626 1.00 95.62 88 ILE A C 1
ATOM 697 O O . ILE A 1 88 ? -0.332 7.436 -6.003 1.00 95.62 88 ILE A O 1
ATOM 701 N N . VAL A 1 89 ? -2.260 6.349 -6.410 1.00 97.44 89 VAL A N 1
ATOM 702 C CA . VAL A 1 89 ? -3.042 6.956 -5.337 1.00 97.44 89 VAL A CA 1
ATOM 703 C C . VAL A 1 89 ? -3.069 5.988 -4.167 1.00 97.44 89 VAL A C 1
ATOM 705 O O . VAL A 1 89 ? -3.454 4.824 -4.310 1.00 97.44 89 VAL A O 1
ATOM 708 N N . VAL A 1 90 ? -2.651 6.486 -3.008 1.00 97.69 90 VAL A N 1
ATOM 709 C CA . VAL A 1 90 ? -2.692 5.767 -1.739 1.00 97.69 90 VAL A CA 1
ATOM 710 C C . VAL A 1 90 ? -3.748 6.424 -0.863 1.00 97.69 90 VAL A C 1
ATOM 712 O O . VAL A 1 90 ? -3.618 7.599 -0.522 1.00 97.69 90 VAL A O 1
ATOM 715 N N . THR A 1 91 ? -4.768 5.663 -0.480 1.00 98.19 91 THR A N 1
ATOM 716 C CA . THR A 1 91 ? -5.823 6.099 0.441 1.00 98.19 91 THR A CA 1
ATOM 717 C C . THR A 1 91 ? -5.749 5.261 1.709 1.00 98.19 91 THR A C 1
ATOM 719 O O . THR A 1 91 ? -5.795 4.034 1.652 1.00 98.19 91 THR A O 1
ATOM 722 N N . LEU A 1 92 ? -5.605 5.920 2.857 1.00 96.94 92 LEU A N 1
ATOM 723 C CA . LEU A 1 92 ? -5.533 5.294 4.174 1.00 96.94 92 LEU A CA 1
ATOM 724 C C . LEU A 1 92 ? -6.594 5.911 5.082 1.00 96.94 92 LEU A C 1
ATOM 726 O O . LEU A 1 92 ? -6.572 7.113 5.341 1.00 96.94 92 LEU A O 1
ATOM 730 N N . GLN A 1 93 ? -7.487 5.083 5.608 1.00 96.00 93 GLN A N 1
ATOM 731 C CA . GLN A 1 93 ? -8.466 5.466 6.617 1.00 96.00 93 GLN A CA 1
ATOM 732 C C . GLN A 1 93 ? -7.934 5.103 8.000 1.00 96.00 93 GLN A C 1
ATOM 734 O O . GLN A 1 93 ? -8.078 3.987 8.475 1.00 96.00 93 GLN A O 1
ATOM 739 N N . ILE A 1 94 ? -7.243 6.040 8.640 1.00 93.44 94 ILE A N 1
ATOM 740 C CA . ILE A 1 94 ? -6.450 5.790 9.845 1.00 93.44 94 ILE A CA 1
ATOM 741 C C . ILE A 1 94 ? -7.334 5.772 11.082 1.00 93.44 94 ILE A C 1
ATOM 743 O O . ILE A 1 94 ? -8.087 6.713 11.324 1.00 93.44 94 ILE A O 1
ATOM 747 N N . VAL A 1 95 ? -7.159 4.761 11.932 1.00 91.69 95 VAL A N 1
ATOM 748 C CA . VAL A 1 95 ? -7.842 4.694 13.229 1.00 91.69 95 VAL A CA 1
ATOM 749 C C . VAL A 1 95 ? -6.919 5.085 14.386 1.00 91.69 95 VAL A C 1
ATOM 751 O O . VAL A 1 95 ? -5.683 5.115 14.288 1.00 91.69 95 VAL A O 1
ATOM 754 N N . LYS A 1 96 ? -7.528 5.446 15.516 1.00 87.06 96 LYS A N 1
ATOM 755 C CA . LYS A 1 96 ? -6.828 6.022 16.669 1.00 87.06 96 LYS A CA 1
ATOM 756 C C . LYS A 1 96 ? -6.004 4.984 17.432 1.00 87.06 96 LYS A C 1
ATOM 758 O O . LYS A 1 96 ? -4.940 5.320 17.936 1.00 87.06 96 LYS A O 1
ATOM 763 N N . ASN A 1 97 ? -6.480 3.749 17.539 1.00 82.19 97 ASN A N 1
ATOM 764 C CA . ASN A 1 97 ? -5.776 2.665 18.230 1.00 82.19 97 ASN A CA 1
ATOM 765 C C . ASN A 1 97 ? -6.146 1.289 17.661 1.00 82.19 97 ASN A C 1
ATOM 767 O O . ASN A 1 97 ? -7.071 1.170 16.866 1.00 82.19 97 ASN A O 1
ATOM 771 N N . ASN A 1 98 ? -5.455 0.248 18.118 1.00 82.19 98 ASN A N 1
ATOM 772 C CA . ASN A 1 98 ? -5.625 -1.130 17.664 1.00 82.19 98 ASN A CA 1
ATOM 773 C C . ASN A 1 98 ? -6.515 -2.002 18.575 1.00 82.19 98 ASN A C 1
ATOM 775 O O . ASN A 1 98 ? -6.442 -3.224 18.479 1.00 82.19 98 ASN A O 1
ATOM 779 N N . ILE A 1 99 ? -7.300 -1.409 19.484 1.00 83.25 99 ILE A N 1
ATOM 780 C CA . ILE A 1 99 ? -8.058 -2.145 20.518 1.00 83.25 99 ILE A CA 1
ATOM 781 C C . ILE A 1 99 ? -9.566 -1.886 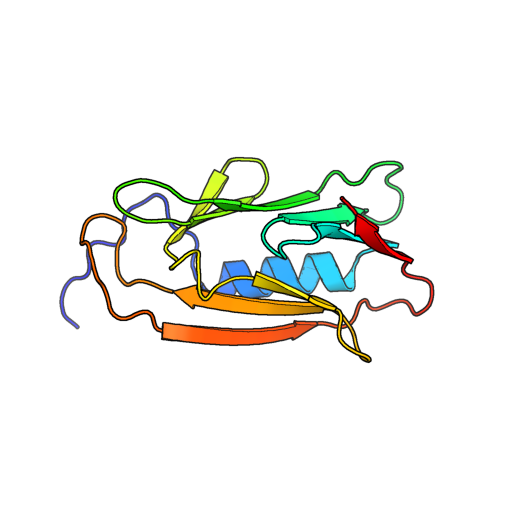20.410 1.00 83.25 99 ILE A C 1
ATOM 783 O O . ILE A 1 99 ? -10.371 -2.781 20.656 1.00 83.25 99 ILE A O 1
ATOM 787 N N . GLN A 1 100 ? -9.964 -0.659 20.074 1.00 80.38 100 GLN A N 1
ATOM 788 C CA . GLN A 1 100 ? -11.364 -0.243 20.027 1.00 80.38 100 GLN A CA 1
ATOM 789 C C . GLN A 1 100 ? -12.014 -0.595 18.684 1.00 80.38 100 GLN A C 1
ATOM 791 O O . GLN A 1 100 ? -11.448 -0.347 17.624 1.00 80.38 100 GLN A O 1
ATOM 796 N N . LEU A 1 101 ? -13.235 -1.122 18.731 1.00 84.12 101 LEU A N 1
ATOM 797 C CA . LEU A 1 101 ? -14.056 -1.371 17.544 1.00 84.12 101 LEU A CA 1
ATOM 798 C C . LEU A 1 101 ? -14.797 -0.096 17.107 1.00 84.12 101 LEU A C 1
ATOM 800 O O . LEU A 1 101 ? -15.006 0.805 17.922 1.00 84.12 101 LEU A O 1
ATOM 804 N N . ASN A 1 102 ? -15.244 -0.058 15.847 1.00 82.50 102 ASN A N 1
ATOM 805 C CA . ASN A 1 102 ? -16.131 0.978 15.288 1.00 82.50 102 ASN A CA 1
ATOM 806 C C . ASN A 1 102 ? -15.618 2.417 15.474 1.00 82.50 102 ASN A C 1
ATOM 808 O O . ASN A 1 102 ? -16.385 3.344 15.742 1.00 82.50 102 ASN A O 1
ATOM 812 N N . GLN A 1 103 ? -14.303 2.602 15.379 1.00 88.00 103 GLN A N 1
ATOM 813 C CA . GLN A 1 103 ? -13.691 3.926 15.426 1.00 88.00 103 GLN A CA 1
ATOM 814 C C . GLN A 1 103 ? -14.043 4.697 14.150 1.00 88.00 103 GLN A C 1
ATOM 816 O O . GLN A 1 103 ? -14.100 4.106 13.080 1.00 88.00 103 GLN A O 1
ATOM 821 N N . SER A 1 104 ? -14.243 6.013 14.244 1.00 89.75 104 SER A N 1
ATOM 822 C CA . SER A 1 104 ? -14.365 6.859 13.052 1.00 89.75 104 SER A CA 1
ATOM 823 C C . SER A 1 104 ? -12.970 7.107 12.472 1.00 89.75 104 SER A C 1
ATOM 825 O O . SER A 1 104 ? -12.170 7.775 13.140 1.00 89.75 104 SER A O 1
ATOM 827 N N . PRO A 1 105 ? -12.643 6.569 11.284 1.00 92.69 105 PRO A N 1
ATOM 828 C CA . PRO A 1 105 ? -11.318 6.739 10.725 1.00 92.69 105 PRO A CA 1
ATOM 829 C C . PRO A 1 105 ? -11.116 8.156 10.183 1.00 92.69 105 PRO A C 1
ATOM 831 O O . PRO A 1 105 ? -12.051 8.826 9.743 1.00 92.69 105 PRO A O 1
ATOM 834 N N . GLN A 1 106 ? -9.864 8.600 10.191 1.00 94.25 106 GLN A N 1
ATOM 835 C CA . GLN A 1 106 ? -9.429 9.802 9.498 1.00 94.25 106 GLN A CA 1
ATOM 836 C C . GLN A 1 106 ? -8.843 9.415 8.142 1.00 94.25 106 GLN A C 1
ATOM 838 O O . GLN A 1 106 ? -7.821 8.733 8.075 1.00 94.25 106 GLN A O 1
ATOM 843 N N . GLU A 1 107 ? -9.466 9.881 7.064 1.00 95.94 107 GLU A N 1
ATOM 844 C CA . GLU A 1 107 ? -8.958 9.649 5.717 1.00 95.94 107 GLU A CA 1
ATOM 845 C C . GLU A 1 107 ? -7.743 10.527 5.411 1.00 95.94 107 GLU A C 1
ATOM 847 O O . GLU A 1 107 ? -7.732 11.737 5.659 1.00 95.94 107 GLU A O 1
ATOM 852 N N . ILE A 1 108 ? -6.726 9.900 4.828 1.00 95.81 108 ILE A N 1
ATOM 853 C CA . ILE A 1 108 ? -5.597 10.557 4.189 1.00 95.81 108 ILE A CA 1
ATOM 854 C C . ILE A 1 108 ? -5.423 9.943 2.811 1.00 95.81 108 ILE A C 1
ATOM 856 O O . ILE A 1 108 ? -5.295 8.729 2.673 1.00 95.81 108 ILE A O 1
ATOM 860 N N . SER A 1 109 ? -5.383 10.799 1.797 1.00 96.75 109 SER A N 1
ATOM 861 C CA . SER A 1 109 ? -5.162 10.393 0.417 1.00 96.75 109 SER A CA 1
ATOM 862 C C . SER A 1 109 ? -4.055 11.235 -0.195 1.00 96.75 109 SER A C 1
ATOM 864 O O . SER A 1 109 ? -4.037 12.459 -0.043 1.00 96.75 109 SER A O 1
ATOM 866 N N . PHE A 1 110 ? -3.106 10.579 -0.854 1.00 95.69 110 PHE A N 1
ATOM 867 C CA . PHE A 1 110 ? -2.017 11.244 -1.555 1.00 95.69 110 PHE A CA 1
ATOM 868 C C . PHE A 1 110 ? -1.655 10.491 -2.834 1.00 95.69 110 PHE A C 1
ATOM 870 O O . PHE A 1 110 ? -1.771 9.270 -2.926 1.00 95.69 110 PHE A O 1
ATOM 877 N N . GLU A 1 111 ? -1.218 11.250 -3.833 1.00 96.12 111 GLU A N 1
ATOM 878 C CA . GLU A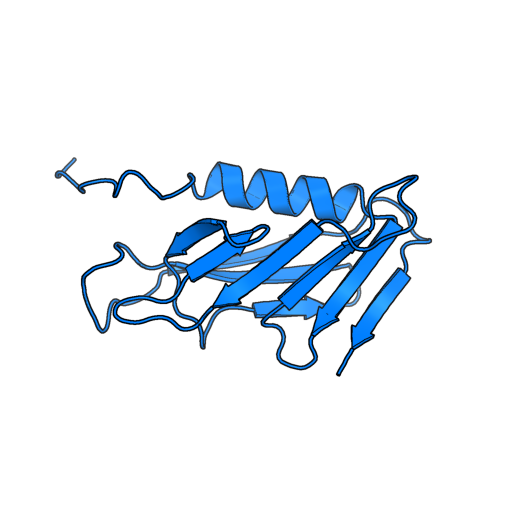 1 111 ? -0.835 10.744 -5.146 1.00 96.12 111 GLU A CA 1
ATOM 879 C C . GLU A 1 111 ? 0.684 10.840 -5.305 1.00 96.12 111 GLU A C 1
ATOM 881 O O . GLU A 1 111 ? 1.283 11.886 -5.039 1.00 96.12 111 GLU A O 1
ATOM 886 N N . VAL A 1 112 ? 1.312 9.746 -5.736 1.00 94.94 112 VAL A N 1
ATOM 887 C CA . VAL A 1 112 ? 2.759 9.670 -5.953 1.00 94.94 112 VAL A CA 1
ATOM 888 C C . VAL A 1 112 ? 3.046 9.178 -7.362 1.00 94.94 112 VAL A C 1
ATOM 890 O O . VAL A 1 112 ? 2.692 8.062 -7.737 1.00 94.94 112 VAL A O 1
ATOM 893 N N . ALA A 1 113 ? 3.749 10.005 -8.129 1.00 93.25 113 ALA A N 1
ATOM 894 C CA . ALA A 1 113 ? 4.301 9.621 -9.418 1.00 93.25 113 ALA A CA 1
ATOM 895 C C . ALA A 1 113 ? 5.663 8.923 -9.229 1.00 93.25 113 ALA A C 1
ATOM 897 O O . ALA A 1 113 ? 6.514 9.443 -8.490 1.00 93.25 113 ALA A O 1
ATOM 898 N N . PRO A 1 114 ? 5.919 7.785 -9.897 1.00 90.56 114 PRO A N 1
ATOM 899 C CA . PRO A 1 114 ? 7.280 7.292 -10.072 1.00 90.56 114 PRO A CA 1
ATOM 900 C C . PRO A 1 114 ? 8.154 8.355 -10.759 1.00 90.56 114 PRO A C 1
ATOM 902 O O . PRO A 1 114 ? 7.669 9.120 -11.587 1.00 90.56 114 PRO A O 1
ATOM 905 N N . ARG A 1 115 ? 9.453 8.434 -10.436 1.00 86.62 115 ARG A N 1
ATOM 906 C CA . ARG A 1 115 ? 10.341 9.462 -11.032 1.00 86.62 115 ARG A CA 1
ATOM 907 C C . ARG A 1 115 ? 10.702 9.206 -12.490 1.00 86.62 115 ARG A C 1
ATOM 909 O O . ARG A 1 115 ? 11.271 10.086 -13.128 1.00 86.62 115 ARG A O 1
ATOM 916 N N . SER A 1 116 ? 10.491 7.989 -12.970 1.00 80.75 116 SER A N 1
ATOM 917 C CA . SER A 1 116 ? 10.873 7.572 -14.310 1.00 80.75 116 SER A CA 1
ATOM 918 C C . SER A 1 116 ? 9.625 7.255 -15.119 1.00 80.75 116 SER A C 1
ATOM 920 O O . SER A 1 116 ? 8.754 6.526 -14.654 1.00 80.75 116 SER A O 1
ATOM 922 N N . ASP A 1 117 ? 9.572 7.772 -16.344 1.00 76.19 117 ASP A N 1
ATOM 923 C CA . ASP A 1 117 ? 8.449 7.548 -17.260 1.00 76.19 117 ASP A CA 1
ATOM 924 C C . ASP A 1 117 ? 8.400 6.106 -17.795 1.00 76.19 117 ASP A C 1
ATOM 926 O O . ASP A 1 117 ? 7.396 5.682 -18.357 1.00 76.19 117 ASP A O 1
ATOM 930 N N . SER A 1 118 ? 9.481 5.335 -17.626 1.00 77.75 118 SER A N 1
ATOM 931 C CA . SER A 1 118 ? 9.579 3.942 -18.076 1.00 77.75 118 SER A CA 1
ATOM 932 C C . SER A 1 118 ? 9.143 2.927 -17.019 1.00 77.75 118 SER A C 1
ATOM 934 O O . SER A 1 118 ? 9.443 1.742 -17.156 1.00 77.75 118 SER A O 1
ATOM 936 N N . VAL A 1 119 ? 8.513 3.375 -15.931 1.00 82.44 119 VAL A N 1
ATOM 937 C CA . VAL A 1 119 ? 8.071 2.481 -14.858 1.00 82.44 119 VAL A CA 1
ATOM 938 C C . VAL A 1 119 ? 6.893 1.648 -15.331 1.00 82.44 119 VAL A C 1
ATOM 940 O O . VAL A 1 119 ? 5.909 2.169 -15.851 1.00 82.44 119 VAL A O 1
ATOM 943 N N . VAL A 1 120 ? 6.993 0.341 -15.119 1.00 81.88 120 VAL A N 1
ATOM 944 C CA . VAL A 1 120 ? 5.921 -0.599 -15.443 1.00 81.88 120 VAL A CA 1
ATOM 945 C C . VAL A 1 120 ? 4.841 -0.505 -14.363 1.00 81.88 120 VAL A C 1
ATOM 947 O O . VAL A 1 120 ? 5.133 -0.721 -13.189 1.00 81.88 120 VAL A O 1
ATOM 950 N N . LEU A 1 121 ? 3.609 -0.165 -14.745 1.00 84.25 121 LEU A N 1
ATOM 951 C CA . LEU A 1 121 ? 2.449 -0.115 -13.849 1.00 84.25 121 LEU A CA 1
ATOM 952 C C . LEU A 1 121 ? 1.433 -1.169 -14.291 1.00 84.25 121 LEU A C 1
ATOM 954 O O . LEU A 1 121 ? 0.921 -1.098 -15.407 1.00 84.25 121 LEU A O 1
ATOM 958 N N . GLU A 1 122 ? 1.147 -2.143 -13.430 1.00 86.19 122 GLU A N 1
ATOM 959 C CA . GLU A 1 122 ? 0.298 -3.290 -13.775 1.00 86.19 122 GLU A CA 1
ATOM 960 C C . GLU A 1 122 ? -0.702 -3.626 -12.663 1.00 86.19 122 GLU A C 1
ATOM 962 O O . GLU A 1 122 ? -0.422 -3.485 -11.469 1.00 86.19 122 GLU A O 1
ATOM 967 N N . ILE A 1 123 ? -1.874 -4.116 -13.068 1.00 83.50 123 ILE A N 1
ATOM 968 C CA . ILE A 1 123 ? -2.848 -4.752 -12.177 1.00 83.50 123 ILE A CA 1
ATOM 969 C C . ILE A 1 123 ? -2.727 -6.266 -12.356 1.00 83.50 123 ILE A C 1
ATOM 971 O O . ILE A 1 123 ? -2.606 -6.732 -13.487 1.00 83.50 123 ILE A O 1
ATOM 975 N N . TYR A 1 124 ? -2.772 -7.025 -11.261 1.00 83.44 124 TYR A N 1
ATOM 976 C CA . TYR A 1 124 ? -2.793 -8.492 -11.301 1.00 83.44 124 TYR A CA 1
ATOM 977 C C . TYR A 1 124 ? -3.962 -9.075 -10.506 1.00 83.44 124 TYR A C 1
ATOM 979 O O . TYR A 1 124 ? -4.422 -8.465 -9.532 1.00 83.44 124 TYR A O 1
ATOM 987 N N . ASP A 1 125 ? -4.389 -10.262 -10.937 1.00 59.97 125 ASP A N 1
ATOM 988 C CA . ASP A 1 125 ? -5.429 -11.085 -10.315 1.00 59.97 125 ASP A CA 1
ATOM 989 C C . ASP A 1 125 ? -4.855 -12.048 -9.264 1.00 59.97 125 ASP A C 1
ATOM 991 O O . ASP A 1 125 ? -3.826 -12.713 -9.544 1.00 59.97 125 ASP A O 1
#

pLDDT: mean 87.14, std 14.3, range [30.55, 98.19]

Secondary structure (DSSP, 8-state):
-------TT---HHHHHHHHHHHHHTEEEEEEETTSSEEEEEETT-SS--EEEEEE--SS--EEEETTEEEEEEEEEEEEEEE-SSSEEEEEEE-S-SS-SS--PEEEEEEE--S-TT-EEEEE-

Foldseek 3Di:
DDDDPPPPQAADPVVVVVVVQVQQQQFLEWEAEPVQFKIFGHGPPRPDSQWIWGFADDPPFTAIDIPNRGHFTFDSVQWGWDDDPAAIKGWTFGFSDRHDHPGRTDIDIDGHHHNDPNYHYYYDD